Protein AF-A0A960EJK2-F1 (afdb_monomer)

Secondary structure (DSSP, 8-state):
--HHHHHHHHHHHHHHHHHHH-HHHHHHTT-GGGTT-----SHHHHHHHHHHHHHHHHHHHHS-GGGS-HHHHHHHHHHHHHHHHHHHHHHTTGGGT--SSSSSHHHHHHHHTTT----SHHHHHHHHHHHHHHGGG-

pLDDT: mean 94.06, std 4.58, range [74.69, 98.81]

Mean predicted aligned error: 3.37 Å

Solvent-accessible surface area (backbone atoms only — not comparable to full-atom values): 7677 Å² total; per-residue (Å²): 133,52,55,61,53,52,51,51,53,49,52,52,54,50,50,54,50,51,35,69,62,27,18,55,60,24,35,68,75,70,42,65,93,36,41,50,46,44,50,64,81,47,72,69,48,49,52,53,50,38,54,52,32,50,50,52,35,55,54,53,71,66,50,55,61,87,76,36,54,76,67,54,40,52,52,50,53,52,53,46,46,51,30,48,50,55,34,52,51,56,75,64,48,49,75,83,70,36,74,55,96,81,39,28,60,78,37,49,52,64,68,43,57,87,54,73,73,52,93,44,77,68,41,48,58,24,45,60,53,14,53,66,40,52,61,71,54,111

Radius of gyration: 17.18 Å; Cα contacts (8 Å, |Δi|>4): 122; chains: 1; bounding box: 40×27×46 Å

Sequence (138 aa):
MTAADDLRDLAERYWEARLAASPLFATFLGDHRYDDRADDLSAEAEAAQRDAWSAFASEAASIPVVELDETDRVTHHLLAEELRQAVDDLDLRLAELASDQMTGAHADLLMMAGQLHAPEPAHAAMAVTRIEALARML

Nearest PDB structures (foldseek):
  3iuk-assembly2_B  TM=7.830E-01  e=6.572E-02  Paenarthrobacter aurescens TC1

Foldseek 3Di:
DALLVLLVVLVVVVVVVVCVQAVLVCLLVVNLPSLLAHHDLDPVSLVVVLVVLVVSLVSLVPRPLVRDDPVSNVSSVVSNVVSVVSNVCSVVVCQVVFDDCCGHLVNVCVVSVVSSDDPDPVSVVSNVNHVVNSVNRD

Structure (mmCIF, N/CA/C/O backbone):
data_AF-A0A960EJK2-F1
#
_entry.id   AF-A0A960EJK2-F1
#
loop_
_atom_site.group_PDB
_atom_site.id
_atom_site.type_symbol
_atom_site.label_atom_id
_atom_site.label_alt_id
_atom_site.label_comp_id
_atom_site.label_asym_id
_atom_site.label_entity_id
_atom_site.label_seq_id
_atom_site.pdbx_PDB_ins_code
_atom_site.Cartn_x
_atom_site.Cartn_y
_atom_site.Cartn_z
_atom_site.occupancy
_atom_site.B_iso_or_equiv
_atom_site.auth_seq_id
_atom_site.auth_comp_id
_atom_site.auth_asym_id
_atom_site.auth_atom_id
_atom_site.pdbx_PDB_model_num
ATOM 1 N N . MET A 1 1 ? -2.451 -11.671 24.867 1.00 74.69 1 MET A N 1
ATOM 2 C CA . MET A 1 1 ? -2.151 -10.479 24.060 1.00 74.69 1 MET A CA 1
ATOM 3 C C . MET A 1 1 ? -3.064 -9.382 24.571 1.00 74.69 1 MET A C 1
ATOM 5 O O . MET A 1 1 ? -4.193 -9.709 24.927 1.00 74.69 1 MET A O 1
ATOM 9 N N . THR A 1 2 ? -2.546 -8.176 24.794 1.00 95.38 2 THR A N 1
ATOM 10 C CA . THR A 1 2 ? -3.372 -7.026 25.204 1.00 95.38 2 THR A CA 1
ATOM 11 C C . THR A 1 2 ? -3.895 -6.302 23.966 1.00 95.38 2 THR A C 1
ATOM 13 O O . THR A 1 2 ? -3.289 -6.424 22.907 1.00 95.38 2 THR A O 1
ATOM 16 N N . ALA A 1 3 ? -4.949 -5.491 24.095 1.00 96.62 3 ALA A N 1
ATOM 17 C CA . ALA A 1 3 ? -5.451 -4.675 22.984 1.00 96.62 3 ALA A CA 1
ATOM 18 C C . ALA A 1 3 ? -4.364 -3.782 22.346 1.00 96.62 3 ALA A C 1
ATOM 20 O O . ALA A 1 3 ? -4.365 -3.564 21.137 1.00 96.62 3 ALA A O 1
ATOM 21 N N . ALA A 1 4 ? -3.414 -3.297 23.152 1.00 97.56 4 ALA A N 1
ATOM 22 C CA . ALA A 1 4 ? -2.272 -2.514 22.685 1.00 97.56 4 ALA A CA 1
ATOM 23 C C . ALA A 1 4 ? -1.251 -3.362 21.903 1.00 97.56 4 ALA A C 1
ATOM 25 O O . ALA A 1 4 ? -0.667 -2.890 20.928 1.00 97.56 4 ALA A O 1
ATOM 26 N N . ASP A 1 5 ? -1.031 -4.617 22.309 1.00 98.06 5 ASP A N 1
ATOM 27 C CA . ASP A 1 5 ? -0.176 -5.541 21.555 1.00 98.06 5 ASP A CA 1
ATOM 28 C C . ASP A 1 5 ? -0.825 -5.934 20.227 1.00 98.06 5 ASP A C 1
ATOM 30 O O . ASP A 1 5 ? -0.134 -5.959 19.213 1.00 98.06 5 ASP A O 1
ATOM 34 N N . ASP A 1 6 ? -2.142 -6.161 20.226 1.00 98.19 6 ASP A N 1
ATOM 35 C CA . ASP A 1 6 ? -2.922 -6.457 19.020 1.00 98.19 6 ASP A CA 1
ATOM 36 C C . ASP A 1 6 ? -2.864 -5.282 18.031 1.00 98.19 6 ASP A C 1
ATOM 38 O O . ASP A 1 6 ? -2.612 -5.479 16.845 1.00 98.19 6 ASP A O 1
ATOM 42 N N . LEU A 1 7 ? -3.024 -4.043 18.517 1.00 98.56 7 LEU A N 1
ATOM 43 C CA . LEU A 1 7 ? -2.902 -2.837 17.693 1.00 98.56 7 LEU A CA 1
ATOM 44 C C . LEU A 1 7 ? -1.501 -2.688 17.091 1.00 98.56 7 LEU A C 1
ATOM 46 O O . LEU A 1 7 ? -1.369 -2.347 15.916 1.00 98.56 7 LEU A O 1
ATOM 50 N N . ARG A 1 8 ? -0.455 -2.930 17.886 1.00 98.38 8 ARG A N 1
ATOM 51 C CA . ARG A 1 8 ? 0.933 -2.820 17.424 1.00 98.38 8 ARG A CA 1
ATOM 52 C C . ARG A 1 8 ? 1.256 -3.873 16.370 1.00 98.38 8 ARG A C 1
ATOM 54 O O . ARG A 1 8 ? 1.865 -3.540 15.360 1.00 98.38 8 ARG A O 1
ATOM 61 N N . ASP A 1 9 ? 0.838 -5.115 16.598 1.00 98.56 9 ASP A N 1
ATOM 62 C CA . ASP A 1 9 ? 0.992 -6.199 15.628 1.00 98.56 9 ASP A CA 1
ATOM 63 C C . ASP A 1 9 ? 0.241 -5.897 14.324 1.00 98.56 9 ASP A C 1
ATOM 65 O O . ASP A 1 9 ? 0.794 -6.051 13.235 1.00 98.56 9 ASP A O 1
ATOM 69 N N . LEU A 1 10 ? -0.992 -5.393 14.428 1.00 98.56 10 LEU A N 1
ATOM 70 C CA . LEU A 1 10 ? -1.788 -4.994 13.274 1.00 98.56 10 LEU A CA 1
ATOM 71 C C . LEU A 1 10 ? -1.106 -3.889 12.460 1.00 98.56 10 LEU A C 1
ATOM 73 O O . LEU A 1 10 ? -1.025 -3.996 11.237 1.00 98.56 10 LEU A O 1
ATOM 77 N N . ALA A 1 11 ? -0.613 -2.845 13.129 1.00 98.56 11 ALA A N 1
ATOM 78 C CA . ALA A 1 11 ? 0.067 -1.728 12.482 1.00 98.56 11 ALA A CA 1
ATOM 79 C C . ALA A 1 11 ? 1.348 -2.180 11.761 1.00 98.56 11 ALA A C 1
ATOM 81 O O . ALA A 1 11 ? 1.577 -1.775 10.623 1.00 98.56 11 ALA A O 1
ATOM 82 N N . GLU A 1 12 ? 2.142 -3.056 12.383 1.00 98.56 12 GLU A N 1
ATOM 83 C CA . GLU A 1 12 ? 3.354 -3.622 11.780 1.00 98.56 12 GLU A CA 1
ATOM 84 C C . GLU A 1 12 ? 3.020 -4.456 10.534 1.00 98.56 12 GLU A C 1
ATOM 86 O O . GLU A 1 12 ? 3.603 -4.258 9.467 1.00 98.56 12 GLU A O 1
ATOM 91 N N . ARG A 1 13 ? 2.030 -5.355 10.628 1.00 98.62 13 ARG A N 1
ATOM 92 C CA . ARG A 1 13 ? 1.595 -6.173 9.485 1.00 98.62 13 ARG A CA 1
ATOM 93 C C . ARG A 1 13 ? 1.023 -5.331 8.352 1.00 98.62 13 ARG A C 1
ATOM 95 O O . ARG A 1 13 ? 1.306 -5.623 7.191 1.00 98.62 13 ARG A O 1
ATOM 102 N N . TYR A 1 14 ? 0.230 -4.311 8.677 1.00 98.44 14 TYR A N 1
ATOM 103 C CA . TYR A 1 14 ? -0.274 -3.353 7.696 1.00 98.44 14 TYR A CA 1
ATOM 104 C C . TYR A 1 14 ? 0.885 -2.652 6.984 1.00 98.44 14 TYR A C 1
ATOM 106 O O . TYR A 1 14 ? 0.903 -2.589 5.756 1.00 98.44 14 TYR A O 1
ATOM 114 N N . TRP A 1 15 ? 1.870 -2.172 7.743 1.00 98.19 15 TRP A N 1
ATOM 115 C CA . TRP A 1 15 ? 3.016 -1.460 7.196 1.00 98.19 15 TRP A CA 1
ATOM 116 C C . TRP A 1 15 ? 3.851 -2.335 6.256 1.00 98.19 15 TRP A C 1
ATOM 118 O O . TRP A 1 15 ? 4.130 -1.939 5.125 1.00 98.19 15 TRP A O 1
ATOM 128 N N . GLU A 1 16 ? 4.170 -3.563 6.662 1.00 98.31 16 GLU A N 1
ATOM 129 C CA . GLU A 1 16 ? 4.888 -4.509 5.803 1.00 98.31 16 GLU A CA 1
ATOM 130 C C . GLU A 1 16 ? 4.083 -4.870 4.545 1.00 98.31 16 GLU A C 1
ATOM 132 O O . GLU A 1 16 ? 4.641 -4.911 3.446 1.00 98.31 16 GLU A O 1
ATOM 137 N N . ALA A 1 17 ? 2.763 -5.056 4.667 1.00 98.06 17 ALA A N 1
ATOM 138 C CA . ALA A 1 17 ? 1.892 -5.273 3.514 1.00 98.06 17 ALA A CA 1
ATOM 139 C C . ALA A 1 17 ? 1.876 -4.058 2.569 1.00 98.06 17 ALA A C 1
ATOM 141 O O . ALA A 1 17 ? 1.915 -4.227 1.351 1.00 98.06 17 ALA A O 1
ATOM 142 N N . ARG A 1 18 ? 1.869 -2.832 3.110 1.00 97.50 18 ARG A N 1
ATOM 143 C CA . ARG A 1 18 ? 1.859 -1.576 2.343 1.00 97.50 18 ARG A CA 1
ATOM 144 C C . ARG A 1 18 ? 3.137 -1.407 1.530 1.00 97.50 18 ARG A C 1
ATOM 146 O O . ARG A 1 18 ? 3.055 -1.011 0.367 1.00 97.50 18 ARG A O 1
ATOM 153 N N . LEU A 1 19 ? 4.290 -1.720 2.123 1.00 97.50 19 LEU A N 1
ATOM 154 C CA . LEU A 1 19 ? 5.587 -1.670 1.444 1.00 97.50 19 LEU A CA 1
ATOM 155 C C . LEU A 1 19 ? 5.712 -2.760 0.375 1.00 97.50 19 LEU A C 1
ATOM 157 O O . LEU A 1 19 ? 6.217 -2.495 -0.712 1.00 97.50 19 LEU A O 1
ATOM 161 N N . ALA A 1 20 ? 5.213 -3.967 0.650 1.00 97.06 20 ALA A N 1
ATOM 162 C CA . ALA A 1 20 ? 5.224 -5.056 -0.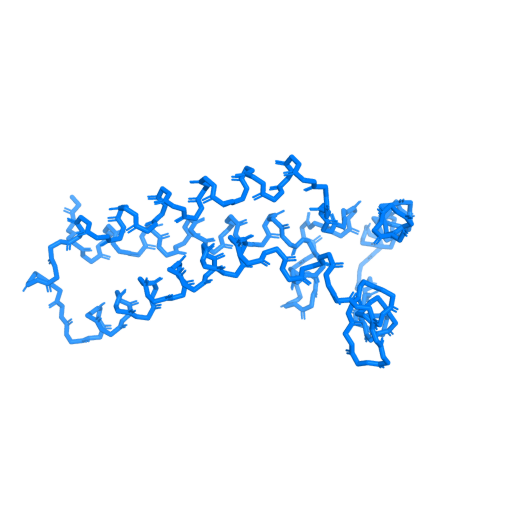323 1.00 97.06 20 ALA A CA 1
ATOM 163 C C . ALA A 1 20 ? 4.293 -4.793 -1.523 1.00 97.06 20 ALA A C 1
ATOM 165 O O . ALA A 1 20 ? 4.635 -5.172 -2.643 1.00 97.06 20 ALA A O 1
ATOM 166 N N . ALA A 1 21 ? 3.139 -4.154 -1.294 1.00 96.44 21 ALA A N 1
ATOM 167 C CA . ALA A 1 21 ? 2.174 -3.795 -2.336 1.00 96.44 21 ALA A CA 1
ATOM 168 C C . ALA A 1 21 ? 2.630 -2.607 -3.202 1.00 96.44 21 ALA A C 1
ATOM 170 O O . ALA A 1 21 ? 2.227 -2.504 -4.356 1.00 96.44 21 ALA A O 1
ATOM 171 N N . SER A 1 22 ? 3.496 -1.735 -2.673 1.00 95.50 22 SER A N 1
ATOM 172 C CA . SER A 1 22 ? 4.031 -0.573 -3.392 1.00 95.50 22 SER A CA 1
ATOM 173 C C . SER A 1 22 ? 5.565 -0.516 -3.292 1.00 95.50 22 SER A C 1
ATOM 175 O O . SER A 1 22 ? 6.119 0.276 -2.518 1.00 95.50 22 SER A O 1
ATOM 177 N N . PRO A 1 23 ? 6.285 -1.368 -4.055 1.00 95.62 23 PRO A N 1
ATOM 178 C CA . PRO A 1 23 ? 7.747 -1.397 -4.084 1.00 95.62 23 PRO A CA 1
ATOM 179 C C . PRO A 1 23 ? 8.405 -0.046 -4.371 1.00 95.62 23 PRO A C 1
ATOM 181 O O . PRO A 1 23 ? 9.487 0.231 -3.851 1.00 95.62 23 PRO A O 1
ATOM 184 N N . LEU A 1 24 ? 7.779 0.802 -5.193 1.00 93.12 24 LEU A N 1
ATOM 185 C CA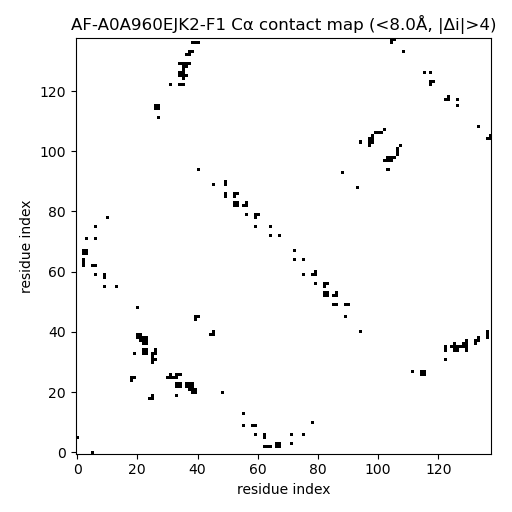 . LEU A 1 24 ? 8.313 2.131 -5.490 1.00 93.12 24 LEU A CA 1
ATOM 186 C C . LEU A 1 24 ? 8.242 3.048 -4.271 1.00 93.12 24 LEU A C 1
ATOM 188 O O . LEU A 1 24 ? 9.204 3.765 -3.982 1.00 93.12 24 LEU A O 1
ATOM 192 N N . PHE A 1 25 ? 7.141 2.994 -3.522 1.00 93.00 25 PHE A N 1
ATOM 193 C CA . PHE A 1 25 ? 7.007 3.722 -2.266 1.00 93.00 25 PHE A CA 1
ATOM 194 C C . PHE A 1 25 ? 8.004 3.224 -1.213 1.00 93.00 25 PHE A C 1
ATOM 196 O O . PHE A 1 25 ? 8.612 4.040 -0.521 1.00 93.00 25 PHE A O 1
ATOM 203 N N . ALA A 1 26 ? 8.248 1.912 -1.137 1.00 95.00 26 ALA A N 1
ATOM 204 C CA . ALA A 1 26 ? 9.279 1.357 -0.262 1.00 95.00 26 ALA A CA 1
ATOM 205 C C . ALA A 1 26 ? 10.667 1.952 -0.571 1.00 95.00 26 ALA A C 1
ATOM 207 O O . ALA A 1 26 ? 11.317 2.491 0.328 1.00 95.00 26 ALA A O 1
ATOM 208 N N . THR A 1 27 ? 11.070 1.985 -1.848 1.00 92.44 27 THR A N 1
ATOM 209 C CA . THR A 1 27 ? 12.329 2.625 -2.267 1.00 92.44 27 THR A CA 1
ATOM 210 C C . THR A 1 27 ? 12.356 4.117 -1.932 1.00 92.44 27 THR A C 1
ATOM 212 O O . THR A 1 27 ? 13.382 4.621 -1.478 1.00 92.44 27 THR A O 1
ATOM 215 N N . PHE A 1 28 ? 11.243 4.837 -2.117 1.00 90.06 28 PHE A N 1
ATOM 216 C CA . PHE A 1 28 ? 11.143 6.259 -1.765 1.00 90.06 28 PHE A CA 1
ATOM 217 C C . PHE A 1 28 ? 11.410 6.519 -0.273 1.00 90.06 28 PHE A C 1
ATOM 219 O O . PHE A 1 28 ? 12.011 7.532 0.081 1.00 90.06 28 PHE A O 1
ATOM 226 N N . LEU A 1 29 ? 11.023 5.586 0.599 1.00 92.19 29 LEU A N 1
ATOM 227 C CA . LEU A 1 29 ? 11.302 5.636 2.036 1.00 92.19 29 LEU A CA 1
ATOM 228 C C . LEU A 1 29 ? 12.704 5.124 2.418 1.00 92.19 29 LEU A C 1
ATOM 230 O O . LEU A 1 29 ? 13.066 5.166 3.595 1.00 92.19 29 LEU A O 1
ATOM 234 N N . GLY A 1 30 ? 13.502 4.666 1.448 1.00 91.75 30 GLY A N 1
ATOM 235 C CA . GLY A 1 30 ? 14.836 4.097 1.661 1.00 91.75 30 GLY A CA 1
ATOM 236 C C . GLY A 1 30 ? 14.843 2.604 2.003 1.00 91.75 30 GLY A C 1
ATOM 237 O O . GLY A 1 30 ? 15.874 2.078 2.424 1.00 91.75 30 GLY A O 1
ATOM 238 N N . ASP A 1 31 ? 13.715 1.910 1.838 1.00 94.44 31 ASP A N 1
ATOM 239 C CA . ASP A 1 31 ? 13.641 0.458 1.954 1.00 94.44 31 ASP A CA 1
ATOM 240 C C . ASP A 1 31 ? 13.911 -0.201 0.597 1.00 94.44 31 ASP A C 1
ATOM 242 O O . ASP A 1 31 ? 13.073 -0.214 -0.306 1.00 94.44 31 ASP A O 1
ATOM 246 N N . HIS A 1 32 ? 15.103 -0.776 0.474 1.00 93.94 32 HIS A N 1
ATOM 247 C CA . HIS A 1 32 ? 15.596 -1.368 -0.765 1.00 93.94 32 HIS A CA 1
ATOM 248 C C . HIS A 1 32 ? 15.285 -2.872 -0.906 1.00 93.94 32 HIS A C 1
ATOM 250 O O . HIS A 1 32 ? 15.741 -3.508 -1.859 1.00 93.94 32 HIS A O 1
ATOM 256 N N . ARG A 1 33 ? 14.491 -3.472 0.002 1.00 95.19 33 ARG A N 1
ATOM 257 C CA . ARG A 1 33 ? 14.127 -4.909 -0.046 1.00 95.19 33 ARG A CA 1
ATOM 258 C C . ARG A 1 33 ? 13.378 -5.308 -1.325 1.00 95.19 33 ARG A C 1
ATOM 260 O O . ARG A 1 33 ? 13.398 -6.483 -1.688 1.00 95.19 33 ARG A O 1
ATOM 267 N N . TYR A 1 34 ? 12.733 -4.350 -1.994 1.00 95.12 34 TYR A N 1
ATOM 268 C CA . TYR A 1 34 ? 11.865 -4.561 -3.159 1.00 95.12 34 TYR A CA 1
ATOM 269 C C . TYR A 1 34 ? 12.369 -3.848 -4.426 1.00 95.12 34 TYR A C 1
ATOM 271 O O . TYR A 1 34 ? 11.605 -3.637 -5.373 1.00 95.12 34 TYR A O 1
ATOM 279 N N . ASP A 1 35 ? 13.654 -3.470 -4.456 1.00 94.88 35 ASP A N 1
ATOM 280 C CA . ASP A 1 35 ? 14.279 -2.699 -5.542 1.00 94.88 35 ASP A CA 1
ATOM 281 C C . ASP A 1 35 ? 14.246 -3.366 -6.932 1.00 94.88 35 ASP A C 1
ATOM 283 O O . ASP A 1 35 ? 14.567 -2.730 -7.933 1.00 94.88 35 ASP A O 1
ATOM 287 N N . ASP A 1 36 ? 13.850 -4.637 -7.008 1.00 94.94 36 ASP A N 1
ATOM 288 C CA . ASP A 1 36 ? 13.732 -5.453 -8.218 1.00 94.94 36 ASP A CA 1
ATOM 289 C C . ASP A 1 36 ? 12.303 -5.496 -8.780 1.00 94.94 36 ASP A C 1
ATOM 291 O O . ASP A 1 36 ? 12.071 -6.090 -9.833 1.00 94.94 36 ASP A O 1
ATOM 295 N N . ARG A 1 37 ? 11.343 -4.865 -8.095 1.00 95.38 37 ARG A N 1
ATOM 296 C CA . ARG A 1 37 ? 9.909 -4.872 -8.426 1.00 95.38 37 ARG A CA 1
ATOM 297 C C . ARG A 1 37 ? 9.382 -3.460 -8.640 1.00 95.38 37 ARG A C 1
ATOM 299 O O . ARG A 1 37 ? 9.989 -2.494 -8.186 1.00 95.38 37 ARG A O 1
ATOM 306 N N . ALA A 1 38 ? 8.235 -3.352 -9.293 1.00 94.75 38 ALA A N 1
ATOM 307 C CA . ALA A 1 38 ? 7.445 -2.129 -9.386 1.00 94.75 38 ALA A CA 1
ATOM 308 C C . ALA A 1 38 ? 6.009 -2.418 -8.930 1.00 94.75 38 ALA A C 1
ATOM 310 O O . ALA A 1 38 ? 5.636 -3.586 -8.789 1.00 94.75 38 ALA A O 1
ATOM 311 N N . ASP A 1 39 ? 5.241 -1.362 -8.689 1.00 94.50 39 ASP A N 1
ATOM 312 C CA . ASP A 1 39 ? 3.831 -1.446 -8.314 1.00 94.50 39 ASP A CA 1
ATOM 313 C C . ASP A 1 39 ? 3.032 -2.141 -9.435 1.00 94.50 39 ASP A C 1
ATOM 315 O O . ASP A 1 39 ? 3.218 -1.852 -10.620 1.00 94.50 39 ASP A O 1
ATOM 319 N N . ASP A 1 40 ? 2.169 -3.090 -9.068 1.00 94.06 40 ASP A N 1
ATOM 320 C CA . ASP A 1 40 ? 1.325 -3.829 -10.012 1.00 94.06 40 ASP A CA 1
ATOM 321 C C . ASP A 1 40 ? -0.022 -3.112 -10.155 1.00 94.06 40 ASP A C 1
ATOM 323 O O . ASP A 1 40 ? -0.851 -3.140 -9.248 1.00 94.06 40 ASP A O 1
ATOM 327 N N . LEU A 1 41 ? -0.219 -2.447 -11.295 1.00 91.31 41 LEU A N 1
ATOM 328 C CA . LEU A 1 41 ? -1.426 -1.670 -11.595 1.00 91.31 41 LEU A CA 1
ATOM 329 C C . LEU A 1 41 ? -2.516 -2.501 -12.301 1.00 91.31 41 LEU A C 1
ATOM 331 O O . LEU A 1 41 ? -3.432 -1.939 -12.900 1.00 91.31 41 LEU A O 1
ATOM 335 N N . SER A 1 42 ? -2.410 -3.835 -12.302 1.00 91.88 42 SER A N 1
ATOM 336 C CA . SER A 1 42 ? -3.449 -4.703 -12.862 1.00 91.88 42 SER A CA 1
ATOM 337 C C . SER A 1 42 ? -4.722 -4.697 -12.012 1.00 91.88 42 SER A C 1
ATOM 339 O O . SER A 1 42 ? -4.687 -4.524 -10.793 1.00 91.88 42 SER A O 1
ATOM 341 N N . ALA A 1 43 ? -5.866 -4.959 -12.650 1.00 92.31 43 ALA A N 1
ATOM 342 C CA . ALA A 1 43 ? -7.146 -5.066 -11.950 1.00 92.31 43 ALA A CA 1
ATOM 343 C C . ALA A 1 43 ? -7.148 -6.221 -10.930 1.00 92.31 43 ALA A C 1
ATOM 345 O O . ALA A 1 43 ? -7.800 -6.144 -9.890 1.00 92.31 43 ALA A O 1
ATOM 346 N N . GLU A 1 44 ? -6.411 -7.298 -11.212 1.00 95.00 44 GLU A N 1
ATOM 347 C CA . GLU A 1 44 ? -6.239 -8.419 -10.294 1.00 95.00 44 GLU A CA 1
ATOM 348 C C . GLU A 1 44 ? -5.460 -8.017 -9.034 1.00 95.00 44 GLU A C 1
ATOM 350 O O . GLU A 1 44 ? -5.855 -8.399 -7.929 1.00 95.00 44 GLU A O 1
ATOM 355 N N . ALA A 1 45 ? -4.380 -7.244 -9.185 1.00 94.38 45 ALA A N 1
ATOM 356 C CA . ALA A 1 45 ? -3.611 -6.726 -8.057 1.00 94.38 45 ALA A CA 1
ATOM 357 C C . ALA A 1 45 ? -4.424 -5.716 -7.237 1.00 94.38 45 ALA A C 1
ATOM 359 O O . ALA A 1 45 ? -4.445 -5.809 -6.010 1.00 94.38 45 ALA A O 1
ATOM 360 N N . GLU A 1 46 ? -5.165 -4.826 -7.901 1.00 94.75 46 GLU A N 1
ATOM 361 C CA . GLU A 1 46 ? -6.075 -3.874 -7.257 1.00 94.75 46 GLU A CA 1
ATOM 362 C C . GLU A 1 46 ? -7.131 -4.595 -6.402 1.00 94.75 46 GLU A C 1
ATOM 364 O O . GLU A 1 46 ? -7.308 -4.279 -5.223 1.00 94.75 46 GLU A O 1
ATOM 369 N N . ALA A 1 47 ? -7.778 -5.629 -6.953 1.00 96.12 47 ALA A N 1
ATOM 370 C CA . ALA A 1 47 ? -8.765 -6.430 -6.233 1.00 96.12 47 ALA A CA 1
ATOM 371 C C . ALA A 1 47 ? -8.153 -7.157 -5.023 1.00 96.12 47 ALA A C 1
ATOM 373 O O . ALA A 1 47 ? -8.720 -7.130 -3.929 1.00 96.12 47 ALA A O 1
ATOM 374 N N . ALA A 1 48 ? -6.972 -7.763 -5.187 1.00 97.25 48 ALA A N 1
ATOM 375 C CA . ALA A 1 48 ? -6.272 -8.427 -4.090 1.00 97.25 48 ALA A CA 1
ATOM 376 C C . ALA A 1 48 ? -5.871 -7.439 -2.979 1.00 97.25 48 ALA A C 1
ATOM 378 O O . ALA A 1 48 ? -5.996 -7.748 -1.791 1.00 97.25 48 ALA A O 1
ATOM 379 N N . GLN A 1 49 ? -5.425 -6.239 -3.355 1.00 97.25 49 GLN A N 1
ATOM 380 C CA . GLN A 1 49 ? -5.073 -5.178 -2.419 1.00 97.25 49 GLN A CA 1
ATOM 381 C C . GLN A 1 49 ? -6.307 -4.662 -1.664 1.00 97.25 49 GLN A C 1
ATOM 383 O O . GLN A 1 49 ? -6.257 -4.491 -0.445 1.00 97.25 49 GLN A O 1
ATOM 388 N N . ARG A 1 50 ? -7.437 -4.485 -2.353 1.00 97.94 50 ARG A N 1
ATOM 389 C CA . ARG A 1 50 ? -8.716 -4.097 -1.743 1.00 97.94 50 ARG A CA 1
ATOM 390 C C . ARG A 1 50 ? -9.181 -5.115 -0.703 1.00 97.94 50 ARG A C 1
ATOM 392 O O . ARG A 1 50 ? -9.611 -4.729 0.389 1.00 97.94 50 ARG A O 1
ATOM 399 N N . ASP A 1 51 ? -9.088 -6.404 -1.022 1.00 98.44 51 ASP A N 1
ATOM 400 C CA . ASP A 1 51 ? -9.439 -7.489 -0.103 1.00 98.44 51 ASP A CA 1
ATOM 401 C C . ASP A 1 51 ? -8.526 -7.492 1.130 1.00 98.44 51 ASP A C 1
ATOM 403 O O . ASP A 1 51 ? -9.009 -7.614 2.260 1.00 98.44 51 ASP A O 1
ATOM 407 N N . ALA A 1 52 ? -7.220 -7.280 0.935 1.00 98.44 52 ALA A N 1
ATOM 408 C CA . ALA A 1 52 ? -6.262 -7.161 2.029 1.00 98.44 52 ALA A CA 1
ATOM 409 C C . ALA A 1 52 ? -6.588 -5.970 2.949 1.00 98.44 52 ALA A C 1
ATOM 411 O O . ALA A 1 52 ? -6.712 -6.157 4.162 1.00 98.44 52 ALA A O 1
ATOM 412 N N . TRP A 1 53 ? -6.803 -4.767 2.403 1.00 98.56 53 TRP A N 1
ATOM 413 C CA . TRP A 1 53 ? -7.157 -3.586 3.204 1.00 98.56 53 TRP A CA 1
ATOM 414 C C . TRP A 1 53 ? -8.498 -3.731 3.913 1.00 98.56 53 TRP A C 1
ATOM 416 O O . TRP A 1 53 ? -8.613 -3.359 5.079 1.00 98.56 53 TRP A O 1
ATOM 426 N N . SER A 1 54 ? -9.484 -4.361 3.274 1.00 98.69 54 SER A N 1
ATOM 427 C CA . SER A 1 54 ? -10.772 -4.666 3.905 1.00 98.69 54 SER A CA 1
ATOM 428 C C . SER A 1 54 ? -10.620 -5.625 5.093 1.00 98.69 54 SER A C 1
ATOM 430 O O . SER A 1 54 ? -11.286 -5.457 6.122 1.00 98.69 54 SER A O 1
ATOM 432 N N . ALA A 1 55 ? -9.731 -6.619 4.988 1.00 98.69 55 ALA A N 1
ATOM 433 C CA . ALA A 1 55 ? -9.428 -7.535 6.084 1.00 98.69 55 ALA A CA 1
ATOM 434 C C . ALA A 1 55 ? -8.735 -6.810 7.249 1.00 98.69 55 ALA A C 1
ATOM 436 O O . ALA A 1 55 ? -9.176 -6.942 8.392 1.00 98.69 55 ALA A O 1
ATOM 437 N N . PHE A 1 56 ? -7.727 -5.980 6.961 1.00 98.81 56 PHE A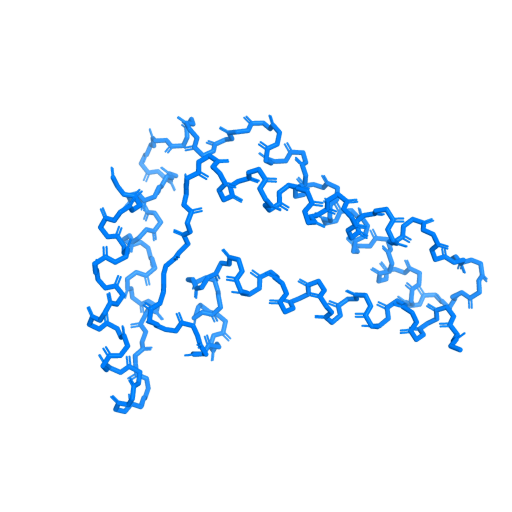 N 1
ATOM 438 C CA . PHE A 1 56 ? -7.063 -5.150 7.970 1.00 98.81 56 PHE A CA 1
ATOM 439 C C . PHE A 1 56 ? -8.034 -4.173 8.649 1.00 98.81 56 PHE A C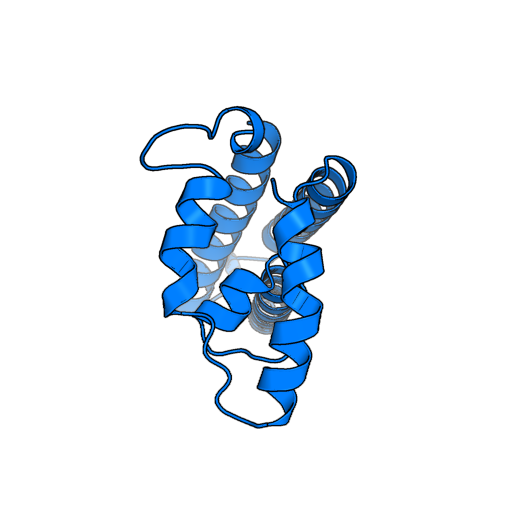 1
ATOM 441 O O . PHE A 1 56 ? -8.019 -4.047 9.872 1.00 98.81 56 PHE A O 1
ATOM 448 N N . ALA A 1 57 ? -8.920 -3.520 7.890 1.00 98.56 57 ALA A N 1
ATOM 449 C CA . ALA A 1 57 ? -9.939 -2.617 8.430 1.00 98.56 57 ALA A CA 1
ATOM 450 C C . ALA A 1 57 ? -10.904 -3.347 9.377 1.00 98.56 57 ALA A C 1
ATOM 452 O O . ALA A 1 57 ? -11.254 -2.837 10.444 1.00 98.56 57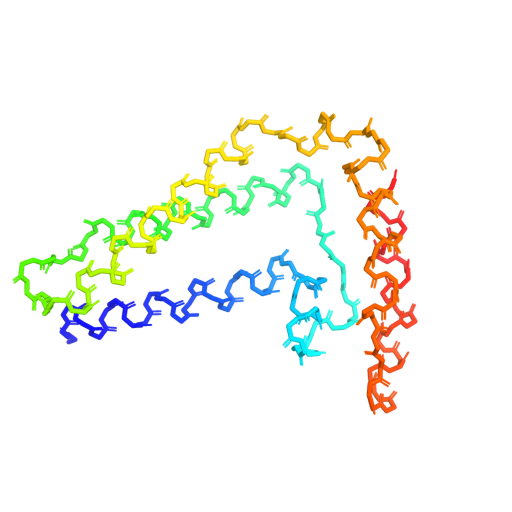 ALA A O 1
ATOM 453 N N . SER A 1 58 ? -11.310 -4.565 9.005 1.00 98.44 58 SER A N 1
ATOM 454 C CA . SER A 1 58 ? -12.179 -5.411 9.830 1.00 98.44 58 SER A CA 1
ATOM 455 C C . SER A 1 58 ? -11.488 -5.836 11.127 1.00 98.44 58 SER A C 1
ATOM 457 O O . SER A 1 58 ? -12.108 -5.829 12.190 1.00 98.44 58 SER A O 1
ATOM 459 N N . GLU A 1 59 ? -10.199 -6.168 11.056 1.00 98.25 59 GLU A N 1
ATOM 460 C CA . GLU A 1 59 ? -9.392 -6.501 12.227 1.00 98.25 59 GLU A CA 1
ATOM 461 C C . GLU A 1 59 ? -9.216 -5.283 13.148 1.00 98.25 59 GLU A C 1
ATOM 463 O O . GLU A 1 59 ? -9.492 -5.386 14.344 1.00 98.25 59 GLU A O 1
ATOM 468 N N . ALA A 1 60 ? -8.892 -4.107 12.595 1.00 98.25 60 ALA A N 1
ATOM 469 C CA . ALA A 1 60 ? -8.811 -2.851 13.344 1.00 98.25 60 ALA A CA 1
ATOM 470 C C . ALA A 1 60 ? -10.116 -2.555 14.100 1.00 98.25 60 ALA A C 1
ATOM 472 O O . ALA A 1 60 ? -10.091 -2.197 15.278 1.00 98.25 60 ALA A O 1
ATOM 473 N N . ALA A 1 61 ? -11.270 -2.752 13.455 1.00 97.56 61 ALA A N 1
ATOM 474 C CA . ALA A 1 61 ? -12.582 -2.532 14.062 1.00 97.56 61 ALA A CA 1
ATOM 475 C C . ALA A 1 61 ? -12.898 -3.492 15.227 1.00 97.56 61 ALA A C 1
ATOM 477 O O . ALA A 1 61 ? -13.766 -3.192 16.047 1.00 97.56 61 ALA A O 1
ATOM 478 N N . SER A 1 62 ? -12.206 -4.633 15.314 1.00 97.44 62 SER A N 1
ATOM 479 C CA . SER A 1 62 ? -12.399 -5.618 16.384 1.00 97.44 62 SER A CA 1
ATOM 480 C C . SER A 1 62 ? -11.607 -5.316 17.663 1.00 97.44 62 SER A C 1
ATOM 482 O O . SER A 1 62 ? -11.912 -5.885 18.713 1.00 97.44 62 SER A O 1
ATOM 484 N N . ILE A 1 63 ? -10.627 -4.404 17.603 1.00 98.12 63 ILE A N 1
ATOM 485 C CA . ILE A 1 63 ? -9.782 -4.049 18.750 1.00 98.12 63 ILE A CA 1
ATOM 486 C C . ILE A 1 63 ? -10.618 -3.305 19.809 1.00 98.12 63 ILE A C 1
ATOM 488 O O . ILE A 1 63 ? -11.272 -2.305 19.489 1.00 98.12 63 ILE A O 1
ATOM 492 N N . PRO A 1 64 ? -10.599 -3.729 21.091 1.00 97.38 64 PRO A N 1
ATOM 493 C CA . PRO A 1 64 ? -11.388 -3.095 22.142 1.00 97.38 64 PRO A CA 1
ATOM 494 C C . PRO A 1 64 ? -10.771 -1.752 22.570 1.00 97.38 64 PRO A C 1
ATOM 496 O O . PRO A 1 64 ? -10.037 -1.657 23.550 1.00 97.38 64 PRO A O 1
ATOM 499 N N . VAL A 1 65 ? -11.132 -0.676 21.863 1.00 97.19 65 VAL A N 1
ATOM 500 C CA . VAL A 1 65 ? -10.628 0.707 22.048 1.00 97.19 65 VAL A CA 1
ATOM 501 C C . VAL A 1 65 ? -10.713 1.213 23.498 1.00 97.19 65 VAL A C 1
ATOM 503 O O . VAL A 1 65 ? -9.906 2.033 23.940 1.00 97.19 65 VAL A O 1
ATOM 506 N N . VAL A 1 66 ? -11.680 0.719 24.277 1.00 97.06 66 VAL A N 1
ATOM 507 C CA . VAL A 1 66 ? -11.845 1.082 25.695 1.00 97.06 66 VAL A CA 1
ATOM 508 C C . VAL A 1 66 ? -10.669 0.641 26.570 1.00 97.06 66 VAL A C 1
ATOM 510 O O . VAL A 1 66 ? -10.411 1.289 27.583 1.00 97.06 66 VAL A O 1
ATOM 513 N N . GLU A 1 67 ? -9.948 -0.407 26.168 1.00 97.31 67 GLU A N 1
ATOM 514 C CA . GLU A 1 67 ? -8.769 -0.936 26.863 1.00 97.31 67 GLU A CA 1
ATOM 515 C C . GLU A 1 67 ? -7.468 -0.221 26.464 1.00 97.31 67 GLU A C 1
ATOM 517 O O . GLU A 1 67 ? -6.449 -0.399 27.127 1.00 97.31 67 GLU A O 1
ATOM 522 N N . LEU A 1 68 ? -7.504 0.602 25.410 1.00 97.94 68 LEU A N 1
ATOM 523 C CA . LEU A 1 68 ? -6.363 1.384 24.936 1.00 97.94 68 LEU A CA 1
ATOM 524 C C . LEU A 1 68 ? -6.178 2.664 25.757 1.00 97.94 68 LEU A C 1
ATOM 526 O O . LEU A 1 68 ? -7.155 3.278 26.212 1.00 97.94 68 LEU A O 1
ATOM 530 N N . ASP A 1 69 ? -4.922 3.090 25.894 1.00 98.25 69 ASP A N 1
ATOM 531 C CA . ASP A 1 69 ? -4.585 4.407 26.428 1.00 98.25 69 ASP A CA 1
ATOM 532 C C . ASP A 1 69 ? -4.851 5.528 25.404 1.00 98.25 69 ASP A C 1
ATOM 534 O O . ASP A 1 69 ? -5.304 5.289 24.287 1.00 98.25 69 ASP A O 1
ATOM 538 N N . GLU A 1 70 ? -4.625 6.785 25.786 1.00 98.06 70 GLU A N 1
ATOM 539 C CA . GLU A 1 70 ? -4.899 7.929 24.908 1.00 98.06 70 GLU A CA 1
ATOM 540 C C . GLU A 1 70 ? -4.087 7.903 23.601 1.00 98.06 70 GLU A C 1
ATOM 542 O O . GLU A 1 70 ? -4.627 8.223 22.541 1.00 98.06 70 GLU A O 1
ATOM 547 N N . THR A 1 71 ? -2.820 7.487 23.656 1.00 98.19 71 THR A N 1
ATOM 548 C CA . THR A 1 71 ? -1.930 7.467 22.485 1.00 98.19 71 THR A CA 1
ATOM 549 C C . THR A 1 71 ? -2.312 6.332 21.542 1.00 98.19 71 THR A C 1
ATOM 551 O O . THR A 1 71 ? -2.418 6.529 20.328 1.00 98.19 71 THR A O 1
ATOM 554 N N . ASP A 1 72 ? -2.585 5.155 22.097 1.00 98.44 72 ASP A N 1
ATOM 555 C CA . ASP A 1 72 ? -3.013 3.993 21.329 1.00 98.44 72 ASP A CA 1
ATOM 556 C C . ASP A 1 72 ? -4.396 4.214 20.705 1.00 98.44 72 ASP A C 1
ATOM 558 O O . ASP A 1 72 ? -4.632 3.797 19.575 1.00 98.44 72 ASP A O 1
ATOM 562 N N . ARG A 1 73 ? -5.301 4.946 21.370 1.00 98.50 73 ARG A N 1
ATOM 563 C CA . ARG A 1 73 ? -6.587 5.347 20.769 1.00 98.50 73 ARG A CA 1
ATOM 564 C C . ARG A 1 73 ? -6.403 6.231 19.544 1.00 98.50 73 ARG A C 1
ATOM 566 O O . ARG A 1 73 ? -7.079 6.015 18.543 1.00 98.50 73 ARG A O 1
ATO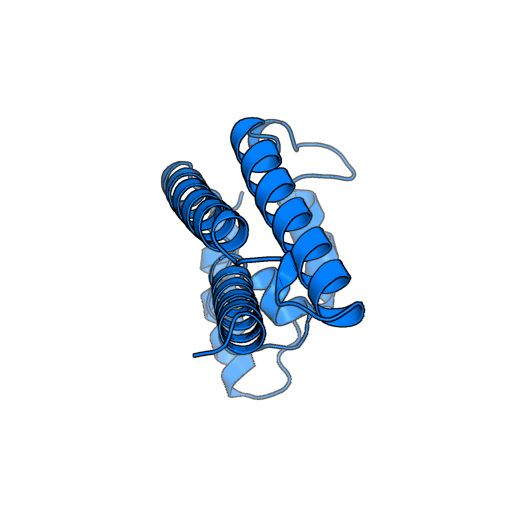M 573 N N . VAL A 1 74 ? -5.503 7.214 19.600 1.00 98.50 74 VAL A N 1
ATOM 574 C CA . VAL A 1 74 ? -5.202 8.060 18.432 1.00 98.50 74 VAL A CA 1
ATOM 575 C C . VAL A 1 74 ? -4.612 7.216 17.305 1.00 98.50 74 VAL A C 1
ATOM 577 O O . VAL A 1 74 ? -5.061 7.323 16.167 1.00 98.50 74 VAL A O 1
ATOM 580 N N . THR A 1 75 ? -3.661 6.339 17.627 1.00 98.25 75 THR A N 1
ATOM 581 C CA . THR A 1 75 ? -3.038 5.428 16.655 1.00 98.25 75 THR A CA 1
ATOM 582 C C . THR A 1 75 ? -4.075 4.517 15.996 1.00 98.25 75 THR A C 1
ATOM 584 O O . THR A 1 75 ? -4.109 4.411 14.772 1.00 98.25 75 THR A O 1
ATOM 587 N N . HIS A 1 76 ? -4.972 3.922 16.788 1.00 98.69 76 HIS A N 1
ATOM 588 C CA . HIS A 1 76 ? -6.087 3.106 16.306 1.00 98.69 76 HIS A CA 1
ATOM 589 C C . HIS A 1 76 ? -6.999 3.886 15.357 1.00 98.69 76 HIS A C 1
ATOM 591 O O . HIS A 1 76 ? -7.287 3.410 14.260 1.00 98.69 76 HIS A O 1
ATOM 597 N N . HIS A 1 77 ? -7.405 5.099 15.740 1.00 98.50 77 HIS A N 1
ATOM 598 C CA . HIS A 1 77 ? -8.262 5.938 14.907 1.00 98.50 77 HIS A CA 1
ATOM 599 C C . HIS A 1 77 ? -7.606 6.313 13.575 1.00 98.50 77 HIS A C 1
ATOM 601 O O . HIS A 1 77 ? -8.275 6.252 12.545 1.00 98.50 77 HIS A O 1
ATOM 607 N N . LEU A 1 78 ? -6.320 6.674 13.583 1.00 98.50 78 LEU A N 1
ATOM 608 C CA . LEU A 1 78 ? -5.581 7.000 12.362 1.00 98.50 78 LEU A CA 1
ATOM 609 C C . LEU A 1 78 ? -5.452 5.783 11.446 1.00 98.50 78 LEU A C 1
ATOM 611 O O . LEU A 1 78 ? -5.755 5.888 10.263 1.00 98.50 78 LEU A O 1
ATOM 615 N N . LEU A 1 79 ? -5.078 4.621 11.990 1.00 98.62 79 LEU A N 1
ATOM 616 C CA . LEU A 1 79 ? -4.959 3.388 11.210 1.00 98.62 79 LEU A CA 1
ATOM 617 C C . LEU A 1 79 ? -6.306 2.961 10.607 1.00 98.62 79 LEU A C 1
ATOM 619 O O . LEU A 1 79 ? -6.374 2.584 9.440 1.00 98.62 79 LEU A O 1
ATOM 623 N N . ALA A 1 80 ? -7.390 3.041 11.382 1.00 98.38 80 ALA A N 1
ATOM 624 C CA . ALA A 1 80 ? -8.727 2.694 10.908 1.00 98.38 80 ALA A CA 1
ATOM 625 C C . ALA A 1 80 ? -9.259 3.670 9.843 1.00 98.38 80 ALA A C 1
ATOM 627 O O . ALA A 1 80 ? -10.046 3.268 8.986 1.00 98.38 80 ALA A O 1
ATOM 628 N N . GLU A 1 81 ? -8.879 4.950 9.902 1.00 98.44 81 GLU A N 1
ATOM 629 C CA . GLU A 1 81 ? -9.186 5.925 8.850 1.00 98.44 81 GLU A CA 1
ATOM 630 C C . GLU A 1 81 ? -8.379 5.644 7.584 1.00 98.44 81 GLU A C 1
ATOM 632 O O . GLU A 1 81 ? -8.979 5.508 6.523 1.00 98.44 81 GLU A O 1
ATOM 637 N N . GLU A 1 82 ? -7.061 5.483 7.709 1.00 98.25 82 GLU A N 1
ATOM 638 C CA . GLU A 1 82 ? -6.147 5.185 6.600 1.00 98.25 82 GLU A CA 1
ATOM 639 C C . GLU A 1 82 ? -6.613 3.955 5.808 1.00 98.25 82 GLU A C 1
ATOM 641 O O . GLU A 1 82 ? -6.755 4.003 4.590 1.00 98.25 82 GLU A O 1
ATOM 646 N N . LEU A 1 83 ? -6.937 2.859 6.503 1.00 98.56 83 LEU A N 1
ATOM 647 C CA . LEU A 1 83 ? -7.415 1.625 5.876 1.00 98.56 83 LEU A CA 1
ATOM 648 C C . LEU A 1 83 ? -8.756 1.802 5.158 1.00 98.56 83 LEU A C 1
ATOM 650 O O . LEU A 1 83 ? -8.971 1.212 4.101 1.00 98.56 83 LEU A O 1
ATOM 654 N N . ARG A 1 84 ? -9.669 2.599 5.723 1.00 97.81 84 ARG A N 1
ATOM 655 C CA . ARG A 1 84 ? -10.967 2.869 5.093 1.00 97.81 84 ARG A CA 1
ATOM 656 C C . ARG A 1 84 ? -10.790 3.704 3.831 1.00 97.81 84 ARG A C 1
ATOM 658 O O . ARG A 1 84 ? -11.341 3.340 2.801 1.00 97.81 84 ARG A O 1
ATOM 665 N N . GLN A 1 85 ? -9.990 4.766 3.912 1.00 97.50 85 GLN A N 1
ATOM 666 C CA . GLN A 1 85 ? -9.663 5.617 2.770 1.00 97.50 85 GLN A CA 1
ATOM 667 C C . GLN A 1 85 ? -8.980 4.813 1.664 1.00 97.50 85 GLN A C 1
ATOM 669 O O . GLN A 1 85 ? -9.378 4.916 0.512 1.00 97.50 85 GLN A O 1
ATOM 674 N N . ALA A 1 86 ? -8.046 3.924 2.012 1.00 96.31 86 ALA A N 1
ATOM 675 C CA . ALA A 1 86 ? -7.396 3.051 1.041 1.00 96.31 86 ALA A CA 1
ATOM 676 C C . ALA A 1 86 ? -8.381 2.108 0.322 1.00 96.31 86 ALA A C 1
ATOM 678 O O . ALA A 1 86 ? -8.214 1.846 -0.866 1.00 96.31 86 ALA A O 1
ATOM 679 N N . VAL A 1 87 ? -9.407 1.591 1.012 1.00 98.06 87 VAL A N 1
ATOM 680 C CA . VAL A 1 87 ? -10.473 0.800 0.368 1.00 98.06 87 VAL A CA 1
ATOM 681 C C . VAL A 1 87 ? -11.338 1.680 -0.533 1.00 98.06 87 VAL A C 1
ATOM 683 O O . VAL A 1 87 ? -11.608 1.289 -1.667 1.00 98.06 87 VAL A O 1
ATOM 686 N N . ASP A 1 88 ? -11.738 2.860 -0.056 1.00 97.56 88 ASP A N 1
ATOM 687 C CA . ASP A 1 88 ? -12.564 3.798 -0.821 1.00 97.56 88 ASP A CA 1
ATOM 688 C C . ASP A 1 88 ? -11.848 4.254 -2.109 1.00 97.56 88 ASP A C 1
ATOM 690 O O . ASP A 1 88 ? -12.454 4.267 -3.180 1.00 97.56 88 ASP A O 1
ATOM 694 N N . ASP A 1 89 ? -10.551 4.559 -2.041 1.00 94.25 89 ASP A N 1
ATOM 695 C CA . ASP A 1 89 ? -9.739 4.970 -3.193 1.00 94.25 89 ASP A CA 1
ATOM 696 C C . ASP A 1 89 ? -9.652 3.873 -4.266 1.00 94.25 89 ASP A C 1
ATOM 698 O O . ASP A 1 89 ? -9.751 4.164 -5.464 1.00 94.25 89 ASP A O 1
ATOM 702 N N . LEU A 1 90 ? -9.517 2.608 -3.847 1.00 95.44 90 LEU A N 1
ATOM 703 C CA . LEU A 1 90 ? -9.542 1.454 -4.752 1.00 95.44 90 LEU A CA 1
ATOM 704 C C . LEU A 1 90 ? -10.934 1.266 -5.368 1.00 95.44 90 LEU A C 1
ATOM 706 O O . LEU A 1 90 ? -11.049 1.054 -6.571 1.00 95.44 90 LEU A O 1
ATOM 710 N N . ASP A 1 91 ? -12.003 1.417 -4.583 1.00 96.31 91 ASP A N 1
ATOM 711 C CA . ASP A 1 91 ? -13.384 1.323 -5.079 1.00 96.31 91 ASP A CA 1
ATOM 712 C C . ASP A 1 91 ? -13.727 2.422 -6.098 1.00 96.31 91 ASP A C 1
ATOM 714 O O . ASP A 1 91 ? -14.529 2.208 -7.013 1.00 96.31 91 ASP A O 1
ATOM 718 N N . LEU A 1 92 ? -13.103 3.594 -5.968 1.00 95.06 92 LEU A N 1
ATOM 719 C CA . LEU A 1 92 ? -13.237 4.697 -6.917 1.00 95.06 92 LEU A CA 1
ATOM 720 C C . LEU A 1 92 ? -12.462 4.474 -8.223 1.00 95.06 92 LEU A C 1
ATOM 722 O O . LEU A 1 92 ? -12.722 5.193 -9.192 1.00 95.06 92 LEU A O 1
ATOM 726 N N . ARG A 1 93 ? -11.535 3.506 -8.265 1.00 91.50 93 ARG A N 1
ATOM 727 C CA . ARG A 1 93 ? -10.710 3.157 -9.437 1.00 91.50 93 ARG A CA 1
ATOM 728 C C . ARG A 1 93 ? -10.056 4.378 -10.084 1.00 91.50 93 ARG A C 1
ATOM 730 O O . ARG A 1 93 ? -10.029 4.536 -11.307 1.00 91.50 93 ARG A O 1
ATOM 737 N N . LEU A 1 94 ? -9.540 5.283 -9.250 1.00 84.94 94 LEU A N 1
ATOM 738 C CA . LEU A 1 94 ? -8.981 6.557 -9.713 1.00 84.94 94 LEU A CA 1
ATOM 739 C C . LEU A 1 94 ? -7.764 6.366 -10.628 1.00 84.94 94 LEU A C 1
ATOM 741 O O . LEU A 1 94 ? -7.527 7.214 -11.486 1.00 84.94 94 LEU A O 1
ATOM 745 N N . ALA A 1 95 ? -7.046 5.246 -10.504 1.00 84.69 95 ALA A N 1
ATOM 746 C CA . ALA A 1 95 ? -5.915 4.904 -11.364 1.00 84.69 95 ALA A CA 1
ATOM 747 C C . ALA A 1 95 ? -6.290 4.854 -12.860 1.00 84.69 95 ALA A C 1
ATOM 749 O O . ALA A 1 95 ? -5.498 5.266 -13.701 1.00 84.69 95 ALA A O 1
ATOM 750 N N . GLU A 1 96 ? -7.516 4.449 -13.208 1.00 88.62 96 GLU A N 1
ATOM 751 C CA . GLU A 1 96 ? -8.001 4.447 -14.601 1.00 88.62 96 GLU A CA 1
ATOM 752 C C . GLU A 1 96 ? -8.346 5.827 -15.146 1.00 88.62 96 GLU A C 1
ATOM 754 O O . GLU A 1 96 ? -8.439 6.022 -16.359 1.00 88.62 96 GLU A O 1
ATOM 759 N N . LEU A 1 97 ? -8.584 6.779 -14.249 1.00 89.12 97 LEU A N 1
ATOM 760 C CA . LEU A 1 97 ? -8.923 8.154 -14.591 1.00 89.12 97 LEU A CA 1
ATOM 761 C C . LEU A 1 97 ? -7.692 9.067 -14.536 1.00 89.12 97 LEU A C 1
ATOM 763 O O . LEU A 1 97 ? -7.716 10.158 -15.109 1.00 89.12 97 LEU A O 1
ATOM 767 N N . ALA A 1 98 ? -6.628 8.627 -13.863 1.00 89.31 98 ALA A N 1
ATOM 768 C CA . ALA A 1 98 ? -5.394 9.368 -13.667 1.00 89.31 98 ALA A CA 1
ATOM 769 C C . ALA A 1 98 ? -4.556 9.385 -14.952 1.00 89.31 98 ALA A C 1
ATOM 771 O O . ALA A 1 98 ? -3.694 8.541 -15.191 1.00 89.31 98 ALA A O 1
ATOM 772 N N . SER A 1 99 ? -4.823 10.376 -15.799 1.00 91.69 99 SER A N 1
ATOM 773 C CA . SER A 1 99 ? -4.015 10.656 -16.980 1.00 91.69 99 SER A CA 1
ATOM 774 C C . SER A 1 99 ? -4.014 12.151 -17.283 1.00 91.69 99 SER A C 1
ATOM 776 O O . SER A 1 99 ? -4.761 12.623 -18.145 1.00 91.69 99 SER A O 1
ATOM 778 N N . ASP A 1 100 ? -3.151 12.905 -16.605 1.00 91.12 100 ASP A N 1
ATOM 779 C CA . ASP A 1 100 ? -2.957 14.327 -16.885 1.00 91.12 100 ASP A CA 1
ATOM 780 C C . ASP A 1 100 ? -1.494 14.772 -16.683 1.00 91.12 100 ASP A C 1
ATOM 782 O O . ASP A 1 100 ? -0.576 13.959 -16.592 1.00 91.12 100 ASP A O 1
ATOM 786 N N . GLN A 1 101 ? -1.231 16.081 -16.714 1.00 89.94 101 GLN A N 1
ATOM 787 C CA . GLN A 1 101 ? 0.123 16.630 -16.569 1.00 89.94 101 GLN A CA 1
ATOM 788 C C . GLN A 1 101 ? 0.701 16.548 -15.143 1.00 89.94 101 GLN A C 1
ATOM 790 O O . GLN A 1 101 ? 1.886 16.814 -14.958 1.00 89.94 101 GLN A O 1
ATOM 795 N N . MET A 1 102 ? -0.133 16.267 -14.143 1.00 89.31 102 MET A N 1
ATOM 796 C CA . MET A 1 102 ? 0.206 16.177 -12.722 1.00 89.31 102 MET A CA 1
ATOM 797 C C . MET A 1 102 ? 0.053 14.760 -12.160 1.00 89.31 102 MET A C 1
ATOM 799 O O . MET A 1 102 ? 0.739 14.454 -11.191 1.00 89.31 102 MET A O 1
ATOM 803 N N . THR A 1 103 ? -0.831 13.930 -12.720 1.00 89.81 103 THR A N 1
ATOM 804 C CA . THR A 1 103 ? -1.183 12.608 -12.180 1.00 89.81 103 THR A CA 1
ATOM 805 C C . THR A 1 103 ? -1.131 11.498 -13.230 1.00 89.81 103 THR A C 1
ATOM 807 O O . THR A 1 103 ? -1.280 11.748 -14.431 1.00 89.81 103 THR A O 1
ATOM 810 N N . GLY A 1 104 ? -0.948 10.263 -12.755 1.00 91.88 104 GLY A N 1
ATOM 811 C CA . GLY A 1 104 ? -0.908 9.038 -13.554 1.00 91.88 104 GLY A CA 1
ATOM 812 C C . GLY A 1 104 ? 0.486 8.418 -13.600 1.00 91.88 104 GLY A C 1
ATOM 813 O O . GLY A 1 104 ? 1.489 9.098 -13.370 1.00 91.88 104 GLY A O 1
ATOM 814 N N . ALA A 1 105 ? 0.557 7.129 -13.943 1.00 91.81 105 ALA A N 1
ATOM 815 C CA . ALA A 1 105 ? 1.802 6.356 -13.908 1.00 91.81 105 ALA A CA 1
ATOM 816 C C . ALA A 1 105 ? 2.937 7.007 -14.722 1.00 91.81 105 ALA A C 1
ATOM 818 O O . ALA A 1 105 ? 4.091 7.015 -14.298 1.00 91.81 105 ALA A O 1
ATOM 819 N N . HIS A 1 106 ? 2.625 7.628 -15.863 1.00 91.25 106 HIS A N 1
ATOM 820 C CA . HIS A 1 106 ? 3.597 8.363 -16.682 1.00 91.25 106 HIS A CA 1
ATOM 821 C C . HIS A 1 106 ? 4.188 9.586 -15.968 1.00 91.25 106 HIS A C 1
ATOM 823 O O . HIS A 1 106 ? 5.373 9.871 -16.145 1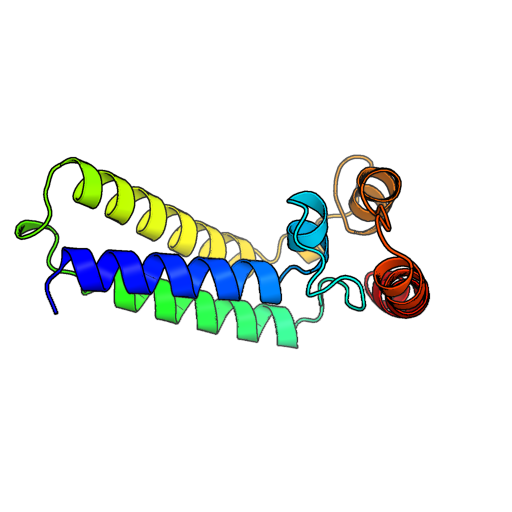.00 91.25 106 HIS A O 1
ATOM 829 N N . ALA A 1 107 ? 3.388 10.314 -15.183 1.00 91.81 107 ALA A N 1
ATOM 830 C CA . ALA A 1 107 ? 3.841 11.472 -14.420 1.00 91.81 107 ALA A CA 1
ATOM 831 C C . ALA A 1 107 ? 4.623 11.028 -13.175 1.00 91.81 107 ALA A C 1
ATOM 833 O O . ALA A 1 107 ? 5.723 11.529 -12.925 1.00 91.81 107 ALA A O 1
ATOM 834 N N . ASP A 1 108 ? 4.103 10.037 -12.449 1.00 89.44 108 ASP A N 1
ATOM 835 C CA . ASP A 1 108 ? 4.700 9.529 -11.213 1.00 89.44 108 ASP A CA 1
ATOM 836 C C . ASP A 1 108 ? 6.076 8.904 -11.459 1.00 89.44 108 ASP A C 1
ATOM 838 O O . ASP A 1 108 ? 7.038 9.233 -10.762 1.00 89.44 108 ASP A O 1
ATOM 842 N N . LEU A 1 109 ? 6.228 8.092 -12.511 1.00 89.56 109 LEU A N 1
ATOM 843 C CA . LEU A 1 109 ? 7.517 7.490 -12.867 1.00 89.56 109 LEU A CA 1
ATOM 844 C C . LEU A 1 109 ? 8.592 8.543 -13.178 1.00 89.56 109 LEU A C 1
ATOM 846 O O . LEU A 1 109 ? 9.751 8.376 -12.793 1.00 89.56 109 LEU A O 1
ATOM 850 N N . LEU A 1 110 ? 8.225 9.650 -13.835 1.00 88.06 110 LEU A N 1
ATOM 851 C CA . LEU A 1 110 ? 9.154 10.751 -14.105 1.00 88.06 110 LEU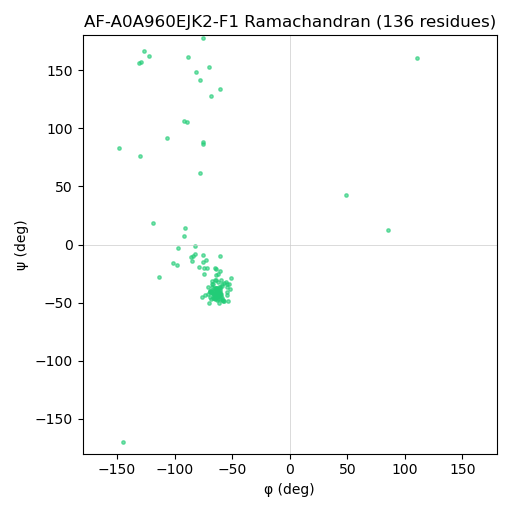 A CA 1
ATOM 852 C C . LEU A 1 110 ? 9.561 11.482 -12.822 1.00 88.06 110 LEU A C 1
ATOM 854 O O . LEU A 1 110 ? 10.736 11.818 -12.659 1.00 88.06 110 LEU A O 1
ATOM 858 N N . MET A 1 111 ? 8.614 11.711 -11.908 1.00 85.75 111 MET A N 1
ATOM 859 C CA . MET A 1 111 ? 8.894 12.344 -10.616 1.00 85.75 111 MET A CA 1
ATOM 860 C C . MET A 1 111 ? 9.779 11.460 -9.730 1.00 85.75 111 MET A C 1
ATOM 862 O O . MET A 1 111 ? 10.708 11.954 -9.086 1.00 85.75 111 MET A O 1
ATOM 866 N N . MET A 1 112 ? 9.532 10.150 -9.726 1.00 85.50 112 MET A N 1
ATOM 867 C CA . MET A 1 112 ? 10.267 9.195 -8.900 1.00 85.50 112 MET A CA 1
ATOM 868 C C . MET A 1 112 ? 11.636 8.821 -9.461 1.00 85.50 112 MET A C 1
ATOM 870 O O . MET A 1 112 ? 12.479 8.374 -8.690 1.00 85.50 112 MET A O 1
ATOM 874 N N . ALA A 1 113 ? 11.912 9.026 -10.752 1.00 84.06 113 ALA A N 1
ATOM 875 C CA . ALA A 1 113 ? 13.174 8.615 -11.377 1.00 84.06 113 ALA A CA 1
ATOM 876 C C . ALA A 1 113 ? 14.421 9.117 -10.624 1.00 84.06 113 ALA A C 1
ATOM 878 O O . ALA A 1 113 ? 15.398 8.386 -10.478 1.00 84.06 113 ALA A O 1
ATOM 879 N N . GLY A 1 114 ? 14.373 10.346 -10.097 1.00 83.69 114 GLY A N 1
ATOM 880 C CA . GLY A 1 114 ? 15.457 10.919 -9.295 1.00 83.69 114 GLY A CA 1
ATOM 881 C C . GLY A 1 114 ? 15.566 10.369 -7.870 1.00 83.69 114 GLY A C 1
ATOM 882 O O . GLY A 1 114 ? 16.525 10.702 -7.194 1.00 83.69 114 GLY A O 1
ATOM 883 N N . GLN A 1 115 ? 14.600 9.574 -7.405 1.00 82.62 115 GLN A N 1
ATOM 884 C CA . GLN A 1 115 ? 14.553 8.954 -6.076 1.00 82.62 115 GLN A CA 1
ATOM 885 C C . GLN A 1 115 ? 14.961 7.471 -6.090 1.00 82.62 115 GLN A C 1
ATOM 887 O O . GLN A 1 115 ? 15.298 6.931 -5.037 1.00 82.62 115 GLN A O 1
ATOM 892 N N . LEU A 1 116 ? 14.992 6.822 -7.262 1.00 82.81 116 LEU A N 1
ATOM 893 C CA . LEU A 1 116 ? 15.375 5.413 -7.437 1.00 82.81 116 LEU A CA 1
ATOM 894 C C . LEU A 1 116 ? 16.901 5.225 -7.390 1.00 82.81 116 LEU A C 1
ATOM 896 O O . LEU A 1 116 ? 17.544 4.816 -8.358 1.00 82.81 116 LEU A O 1
ATOM 900 N N . HIS A 1 117 ? 17.494 5.572 -6.253 1.00 83.19 117 HIS A N 1
ATOM 901 C CA . HIS A 1 117 ? 18.923 5.442 -6.010 1.00 83.19 117 HIS A CA 1
ATOM 902 C C . HIS A 1 117 ? 19.288 3.991 -5.685 1.00 83.19 117 HIS A C 1
ATOM 904 O O . HIS A 1 117 ? 18.594 3.328 -4.923 1.00 83.19 117 HIS A O 1
ATOM 910 N N . ALA A 1 118 ? 20.432 3.532 -6.191 1.00 88.38 118 ALA A N 1
ATOM 911 C CA . ALA A 1 118 ? 21.022 2.246 -5.834 1.00 88.38 118 ALA A CA 1
ATOM 912 C C . ALA A 1 118 ? 22.253 2.476 -4.938 1.00 88.38 118 ALA A C 1
ATOM 914 O O . ALA A 1 118 ? 23.352 2.682 -5.463 1.00 88.38 118 ALA A O 1
ATOM 915 N N . PRO A 1 119 ? 22.105 2.486 -3.598 1.00 89.62 119 PRO A N 1
ATOM 916 C CA . PRO A 1 119 ? 23.209 2.848 -2.705 1.00 89.62 119 PRO A CA 1
ATOM 917 C C . PRO A 1 119 ? 24.301 1.774 -2.622 1.00 89.62 119 PRO A C 1
ATOM 919 O O . PRO A 1 119 ? 25.436 2.079 -2.263 1.00 89.62 119 PRO A O 1
ATOM 922 N N . GLU A 1 120 ? 23.981 0.528 -2.980 1.00 92.44 120 GLU A N 1
ATOM 923 C CA . GLU A 1 120 ? 24.902 -0.609 -2.942 1.00 92.44 120 GLU A CA 1
ATOM 924 C C . GLU A 1 120 ? 24.913 -1.357 -4.284 1.00 92.44 120 GLU A C 1
ATOM 926 O O . GLU A 1 120 ? 23.920 -1.317 -5.020 1.00 92.44 120 GLU A O 1
ATOM 931 N N . PRO A 1 121 ? 25.992 -2.099 -4.612 1.00 92.50 121 PRO A N 1
ATOM 932 C CA . PRO A 1 121 ? 26.079 -2.845 -5.869 1.00 92.50 121 PRO A CA 1
ATOM 933 C C . PRO A 1 121 ? 24.926 -3.831 -6.108 1.00 92.50 121 PRO A C 1
ATOM 935 O O . PRO A 1 121 ? 24.530 -4.031 -7.254 1.00 92.50 121 PRO A O 1
ATOM 938 N N . ALA A 1 122 ? 24.371 -4.432 -5.049 1.00 91.12 122 ALA A N 1
ATOM 939 C CA . ALA A 1 122 ? 23.229 -5.339 -5.164 1.00 91.12 122 ALA A CA 1
ATOM 940 C C . ALA A 1 122 ? 21.969 -4.612 -5.670 1.00 91.12 122 ALA A C 1
ATOM 942 O O . ALA A 1 122 ? 21.317 -5.093 -6.596 1.00 91.12 122 ALA A O 1
ATOM 943 N N . HIS A 1 123 ? 21.686 -3.414 -5.148 1.00 93.44 123 HIS A N 1
ATOM 944 C CA . HIS A 1 123 ? 20.541 -2.597 -5.568 1.00 93.44 123 HIS A CA 1
ATOM 945 C C . HIS A 1 123 ? 20.666 -2.137 -7.027 1.00 93.44 123 HIS A C 1
ATOM 947 O O . HIS A 1 123 ? 19.668 -2.025 -7.730 1.00 93.44 123 HIS A O 1
ATOM 953 N N . ALA A 1 124 ? 21.889 -1.943 -7.535 1.00 89.94 124 ALA A N 1
ATOM 954 C CA . ALA A 1 124 ? 22.094 -1.589 -8.941 1.00 89.94 124 ALA A CA 1
ATOM 955 C C . ALA A 1 124 ? 21.665 -2.722 -9.891 1.00 89.94 124 ALA A C 1
ATOM 957 O O . ALA A 1 124 ? 21.097 -2.458 -10.948 1.00 89.94 124 ALA A O 1
ATOM 958 N N . ALA A 1 125 ? 21.898 -3.983 -9.512 1.00 91.19 125 ALA A N 1
ATOM 959 C CA . ALA A 1 125 ? 21.412 -5.129 -10.279 1.00 91.19 125 ALA A CA 1
ATOM 960 C C . ALA A 1 125 ? 19.879 -5.237 -10.225 1.00 91.19 125 ALA A C 1
ATOM 962 O O . ALA A 1 125 ? 19.247 -5.490 -11.249 1.00 91.19 125 ALA A O 1
ATOM 963 N N . MET A 1 126 ? 19.284 -4.985 -9.056 1.00 93.81 126 MET A N 1
ATOM 964 C CA . MET A 1 126 ? 17.829 -4.952 -8.875 1.00 93.81 126 MET A CA 1
ATOM 965 C C . MET A 1 126 ? 17.177 -3.856 -9.732 1.00 93.81 126 MET A C 1
ATOM 967 O O . MET A 1 126 ? 16.208 -4.125 -10.440 1.00 93.81 126 MET A O 1
ATOM 971 N N . ALA A 1 127 ? 17.782 -2.665 -9.781 1.00 89.62 127 ALA A N 1
ATOM 972 C CA . ALA A 1 127 ? 17.309 -1.551 -10.596 1.00 89.62 127 ALA A CA 1
ATOM 973 C C . ALA A 1 127 ? 17.246 -1.891 -12.096 1.00 89.62 127 ALA A C 1
ATOM 975 O O . ALA A 1 127 ? 16.324 -1.450 -12.778 1.00 89.62 127 ALA A O 1
ATOM 976 N N . VAL A 1 128 ? 18.178 -2.700 -12.618 1.00 89.94 128 VAL A N 1
ATOM 977 C CA . VAL A 1 128 ? 18.125 -3.168 -14.016 1.00 89.94 128 VAL A CA 1
ATOM 978 C C . VAL A 1 128 ? 16.906 -4.063 -14.249 1.00 89.94 128 VAL A C 1
ATOM 980 O O . VAL A 1 128 ? 16.188 -3.852 -15.222 1.00 89.94 128 VAL A O 1
ATOM 983 N N . THR A 1 129 ? 16.637 -5.013 -13.349 1.00 92.31 129 THR A N 1
ATOM 984 C CA . THR A 1 129 ? 15.440 -5.874 -13.411 1.00 92.31 129 THR A CA 1
ATOM 985 C C . THR A 1 129 ? 14.155 -5.048 -13.344 1.00 92.31 129 THR A C 1
ATOM 987 O O . THR A 1 129 ? 13.226 -5.267 -14.122 1.00 92.31 129 THR A O 1
ATOM 990 N N . ARG A 1 130 ? 14.119 -4.047 -12.458 1.00 93.25 130 ARG A N 1
ATOM 991 C CA . ARG A 1 130 ? 12.956 -3.181 -12.244 1.00 93.25 130 ARG A CA 1
ATOM 992 C C . ARG A 1 130 ? 12.528 -2.425 -13.504 1.00 93.25 130 ARG A C 1
ATOM 994 O O . ARG A 1 130 ? 11.335 -2.196 -13.662 1.00 93.25 130 ARG A O 1
ATOM 1001 N N . ILE A 1 131 ? 13.437 -2.079 -14.423 1.00 90.31 131 ILE A N 1
ATOM 1002 C CA . ILE A 1 131 ? 13.090 -1.358 -15.668 1.00 90.31 131 ILE A CA 1
ATOM 1003 C C . ILE A 1 131 ? 12.001 -2.094 -16.466 1.00 90.31 131 ILE A C 1
ATOM 1005 O O . ILE A 1 131 ? 11.080 -1.455 -16.975 1.00 90.31 131 ILE A O 1
ATOM 1009 N N . GLU A 1 132 ? 12.066 -3.426 -16.547 1.00 88.94 132 GLU A N 1
ATOM 1010 C CA . GLU A 1 132 ? 11.042 -4.222 -17.238 1.00 88.94 132 GLU A CA 1
ATOM 1011 C C . GLU A 1 132 ? 9.688 -4.180 -16.519 1.00 88.94 132 GLU A C 1
ATOM 1013 O O . GLU A 1 132 ? 8.646 -4.208 -17.173 1.00 88.94 132 GLU A O 1
ATOM 1018 N N . ALA A 1 133 ? 9.693 -4.100 -15.186 1.00 91.25 133 ALA A N 1
ATOM 1019 C CA . ALA A 1 133 ? 8.479 -3.976 -14.387 1.00 91.25 133 ALA A CA 1
ATOM 1020 C C . ALA A 1 133 ? 7.838 -2.588 -14.551 1.00 91.25 133 ALA A C 1
ATOM 1022 O O . ALA A 1 133 ? 6.634 -2.509 -14.774 1.00 91.25 133 ALA A O 1
ATOM 1023 N N . LEU A 1 134 ? 8.634 -1.510 -14.552 1.00 92.19 134 LEU A N 1
ATOM 1024 C CA . LEU A 1 134 ? 8.133 -0.145 -14.784 1.00 92.19 134 LEU A CA 1
ATOM 1025 C C . LEU A 1 134 ? 7.469 -0.004 -16.155 1.00 92.19 134 LEU A C 1
ATOM 1027 O O . LEU A 1 134 ? 6.460 0.679 -16.287 1.00 92.19 134 LEU A O 1
ATOM 1031 N N . ALA A 1 135 ? 8.000 -0.683 -17.174 1.00 88.94 135 ALA A N 1
ATOM 1032 C CA . ALA A 1 135 ? 7.416 -0.668 -18.510 1.00 88.94 135 ALA A CA 1
ATOM 1033 C C . ALA A 1 135 ? 6.007 -1.287 -18.572 1.00 88.94 135 ALA 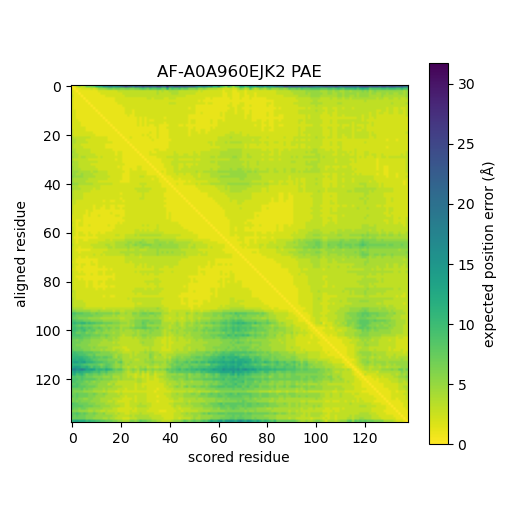A C 1
ATOM 1035 O O . ALA A 1 135 ? 5.277 -0.993 -19.510 1.00 88.94 135 ALA A O 1
ATOM 1036 N N . ARG A 1 136 ? 5.618 -2.133 -17.605 1.00 89.69 136 ARG A N 1
ATOM 1037 C CA . ARG A 1 136 ? 4.270 -2.726 -17.528 1.00 89.69 136 ARG A CA 1
ATOM 1038 C C . ARG A 1 136 ? 3.245 -1.825 -16.839 1.00 89.69 136 ARG A C 1
ATOM 1040 O O . ARG A 1 136 ? 2.066 -2.152 -16.868 1.00 89.69 136 ARG A O 1
ATOM 1047 N N . MET A 1 137 ? 3.689 -0.733 -16.216 1.00 89.62 137 MET A N 1
ATOM 1048 C CA . MET A 1 137 ? 2.811 0.264 -15.596 1.00 89.62 137 MET A CA 1
ATOM 1049 C C . MET A 1 137 ? 2.258 1.283 -16.611 1.00 89.62 137 MET A C 1
ATOM 1051 O O . MET A 1 137 ? 1.430 2.110 -16.237 1.00 89.62 137 MET A O 1
ATOM 1055 N N . LEU A 1 138 ? 2.743 1.259 -17.860 1.00 85.31 138 LEU A N 1
ATOM 1056 C CA . LEU A 1 138 ? 2.374 2.156 -18.965 1.00 85.31 138 LEU A CA 1
ATOM 1057 C C . LEU A 1 138 ? 1.586 1.401 -20.041 1.00 85.31 138 LEU A C 1
ATOM 1059 O O . LEU A 1 138 ? 0.711 2.040 -20.666 1.00 85.31 138 LEU A O 1
#